Protein AF-A0AAW1TK36-F1 (afdb_monomer_lite)

InterPro domains:
  IPR015036 E3 ubiquitin-protein ligase NRDP1 [PF08941] (1-88)
  IPR037255 NRDP1, C-terminal [SSF160088] (1-88)

Organism: NCBI:txid420089

Foldseek 3Di:
DQLVLCVVVVNDPVQSVVQVVQADLVNFAQCRNDPVSCVVCVVVCVLFPWDDRPPFQKTWGACVRRVVDDPSHADPRTYIYHDPDDDD

Radius of gyration: 12.43 Å; chains: 1; bounding box: 31×26×29 Å

pLDDT: mean 95.45, std 2.51, range [81.19, 98.0]

Structure (mmCIF, N/CA/C/O backbone):
data_AF-A0AAW1TK36-F1
#
_entry.id   AF-A0AAW1TK36-F1
#
loop_
_atom_site.group_PDB
_atom_site.id
_atom_site.type_symbol
_atom_site.label_atom_id
_atom_site.label_alt_id
_atom_site.label_comp_id
_atom_site.label_asym_id
_atom_site.label_entity_id
_atom_site.label_seq_id
_atom_site.pdbx_PDB_ins_code
_atom_site.Cartn_x
_atom_site.Cartn_y
_atom_site.Cartn_z
_atom_site.occupancy
_atom_site.B_iso_or_equiv
_atom_site.auth_seq_id
_atom_site.auth_comp_id
_atom_site.auth_asym_id
_atom_site.auth_atom_id
_atom_site.pdbx_PDB_model_num
ATOM 1 N N . MET A 1 1 ? -0.106 -0.489 16.875 1.00 81.19 1 MET A N 1
ATOM 2 C CA . MET A 1 1 ? 0.543 -1.068 15.676 1.00 81.19 1 MET A CA 1
ATOM 3 C C . MET A 1 1 ? -0.531 -1.307 14.625 1.00 81.19 1 MET A C 1
ATOM 5 O O . MET A 1 1 ? -1.634 -1.657 15.022 1.00 81.19 1 MET A O 1
ATOM 9 N N . ILE A 1 2 ? -0.242 -1.035 13.349 1.00 94.06 2 ILE A N 1
ATOM 10 C CA . ILE A 1 2 ? -1.216 -0.747 12.270 1.00 94.06 2 ILE A CA 1
ATOM 11 C C . ILE A 1 2 ? -2.479 -1.620 12.282 1.00 94.06 2 ILE A C 1
ATOM 13 O O . ILE A 1 2 ? -3.575 -1.066 12.273 1.00 94.06 2 ILE A O 1
ATOM 17 N N . ARG A 1 3 ? -2.328 -2.947 12.396 1.00 95.81 3 ARG A N 1
ATOM 18 C CA . ARG A 1 3 ? -3.432 -3.919 12.452 1.00 95.81 3 ARG A CA 1
ATOM 19 C C . ARG A 1 3 ? -4.573 -3.483 13.375 1.00 95.81 3 ARG A C 1
ATOM 21 O O . ARG A 1 3 ? -5.707 -3.380 12.932 1.00 95.81 3 ARG A O 1
ATOM 28 N N . ARG A 1 4 ? -4.257 -3.158 14.634 1.00 96.31 4 ARG A N 1
ATOM 29 C CA . ARG A 1 4 ? -5.247 -2.741 15.640 1.00 96.31 4 ARG A CA 1
ATOM 30 C C 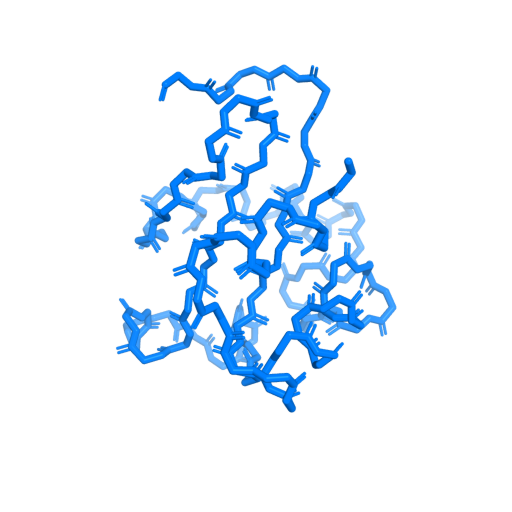. ARG A 1 4 ? -6.004 -1.482 15.213 1.00 96.31 4 ARG A C 1
ATOM 32 O O . ARG A 1 4 ? -7.213 -1.427 15.371 1.00 96.31 4 ARG A O 1
ATOM 39 N N . THR A 1 5 ? -5.301 -0.497 14.654 1.00 96.75 5 THR A N 1
ATOM 40 C CA . THR A 1 5 ? -5.918 0.755 14.196 1.00 96.75 5 THR A CA 1
ATOM 41 C C . THR A 1 5 ? -6.869 0.505 13.027 1.00 96.75 5 THR A C 1
ATOM 43 O O . THR A 1 5 ? -7.959 1.059 13.007 1.00 96.75 5 THR A O 1
ATOM 46 N N . LEU A 1 6 ? -6.505 -0.371 12.086 1.00 95.88 6 LEU A N 1
ATOM 47 C CA . LEU A 1 6 ? -7.397 -0.744 10.986 1.00 95.88 6 LEU A CA 1
ATOM 48 C C . LEU A 1 6 ? -8.610 -1.554 11.471 1.00 95.88 6 LEU A C 1
ATOM 50 O O . LEU A 1 6 ? -9.713 -1.334 10.980 1.00 95.88 6 LEU A O 1
ATOM 54 N N . THR A 1 7 ? -8.443 -2.436 12.462 1.00 97.06 7 THR A N 1
ATOM 55 C CA . THR A 1 7 ? -9.570 -3.124 13.117 1.00 97.06 7 THR A CA 1
ATOM 56 C C . THR A 1 7 ? -10.521 -2.132 13.788 1.00 97.06 7 THR A C 1
ATOM 58 O O . THR A 1 7 ? -11.727 -2.223 13.596 1.00 97.06 7 THR A O 1
ATOM 61 N N . GLU A 1 8 ? -9.990 -1.161 14.537 1.00 96.31 8 GLU A N 1
ATOM 62 C CA . GLU A 1 8 ? -10.774 -0.103 15.195 1.00 96.31 8 GLU A CA 1
ATOM 63 C C . GLU A 1 8 ? -11.513 0.791 14.180 1.00 96.31 8 GLU A C 1
ATOM 65 O O . GLU A 1 8 ? -12.576 1.320 14.488 1.00 96.31 8 GLU A O 1
ATOM 70 N N . MET A 1 9 ? -10.994 0.913 12.953 1.00 93.81 9 MET A N 1
ATOM 71 C CA . MET A 1 9 ? -11.656 1.589 11.830 1.00 93.81 9 MET A CA 1
ATOM 72 C C . MET A 1 9 ? -12.695 0.723 11.094 1.00 93.81 9 MET A C 1
ATOM 74 O O . MET A 1 9 ? -13.305 1.197 10.138 1.00 93.81 9 MET A O 1
ATOM 78 N N . GLY A 1 10 ? -12.896 -0.533 11.503 1.00 95.31 10 GLY A N 1
ATOM 79 C CA . GLY A 1 10 ? -13.869 -1.436 10.886 1.00 95.31 10 GLY A CA 1
ATOM 80 C C . GLY A 1 10 ? -13.377 -2.146 9.621 1.00 95.31 10 GLY A C 1
ATOM 81 O O . GLY A 1 10 ? -14.198 -2.560 8.806 1.00 95.31 10 GLY A O 1
ATOM 82 N N . CYS A 1 11 ? -12.060 -2.300 9.432 1.00 95.44 11 CYS A N 1
ATOM 83 C CA . CYS A 1 11 ? -11.523 -3.082 8.316 1.00 95.44 11 CYS A CA 1
ATOM 84 C C . CYS A 1 11 ? -12.001 -4.550 8.399 1.00 95.44 11 CYS A C 1
ATOM 86 O O . CYS A 1 11 ? -11.827 -5.172 9.456 1.00 95.44 11 CYS A O 1
ATOM 88 N N . PRO A 1 12 ? -12.573 -5.127 7.321 1.00 96.00 12 PRO A N 1
ATOM 89 C CA . PRO A 1 12 ? -13.001 -6.523 7.308 1.00 96.00 12 PRO A CA 1
ATOM 90 C C . PRO A 1 12 ? -11.837 -7.478 7.629 1.00 96.00 12 PRO A C 1
ATOM 92 O O . PRO A 1 12 ? -10.753 -7.289 7.081 1.00 96.00 12 PRO A O 1
ATOM 95 N N . 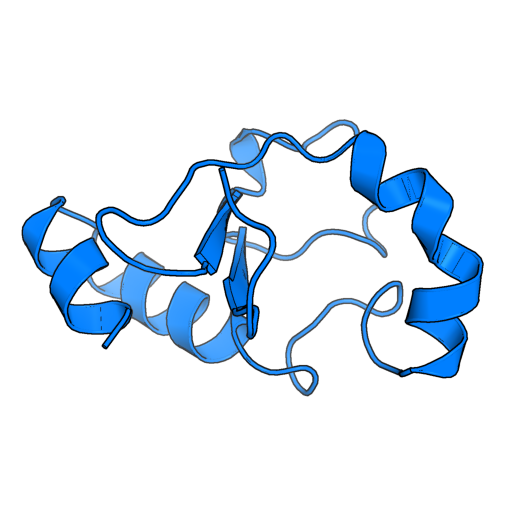PRO A 1 13 ? -12.031 -8.529 8.452 1.00 93.50 13 PRO A N 1
ATOM 96 C CA . PRO A 1 13 ? -10.926 -9.379 8.908 1.00 93.50 13 PRO A CA 1
ATOM 97 C C . PRO A 1 13 ? -10.097 -10.022 7.788 1.00 93.50 13 PRO A C 1
ATOM 99 O O . PRO A 1 13 ? -8.875 -9.993 7.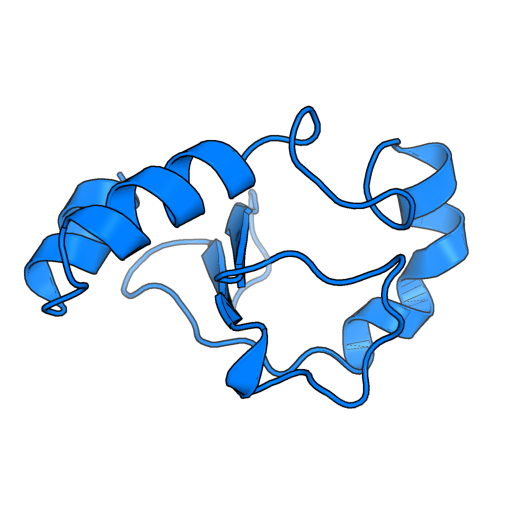856 1.00 93.50 13 PRO A O 1
ATOM 102 N N . HIS A 1 14 ? -10.745 -10.534 6.737 1.00 92.25 14 HIS A N 1
ATOM 103 C CA . HIS A 1 14 ? -10.052 -11.162 5.606 1.00 92.25 14 HIS A CA 1
ATOM 104 C C . HIS A 1 14 ? -9.185 -10.152 4.833 1.00 92.25 14 HIS A C 1
ATOM 106 O O . HIS A 1 14 ? -8.015 -10.410 4.589 1.00 92.25 14 HIS A O 1
ATOM 112 N N . ILE A 1 15 ? -9.715 -8.952 4.565 1.00 95.69 15 ILE A N 1
ATOM 113 C CA . ILE A 1 15 ? -8.956 -7.854 3.946 1.00 95.69 15 ILE A CA 1
ATOM 114 C C . ILE A 1 15 ? -7.812 -7.395 4.853 1.00 95.69 15 ILE A C 1
ATOM 116 O O . ILE A 1 15 ? -6.724 -7.084 4.379 1.00 95.69 15 ILE A O 1
ATOM 120 N N . LEU A 1 16 ? -8.043 -7.333 6.165 1.00 96.88 16 LEU A N 1
ATOM 121 C CA . LEU A 1 16 ? -7.028 -6.927 7.128 1.00 96.88 16 LEU A CA 1
ATOM 122 C C . LEU A 1 16 ? -5.824 -7.870 7.114 1.00 96.88 16 LEU A C 1
ATOM 124 O O . LEU A 1 16 ? -4.696 -7.386 7.174 1.00 96.88 16 LEU A O 1
ATOM 128 N N . ASP A 1 17 ? -6.049 -9.181 7.064 1.00 95.62 17 ASP A N 1
ATOM 129 C CA . ASP A 1 17 ? -4.960 -10.153 7.007 1.00 95.62 17 ASP A CA 1
ATOM 130 C C . ASP A 1 17 ? -4.129 -9.979 5.734 1.00 95.62 17 ASP A C 1
ATOM 132 O O . ASP A 1 17 ? -2.913 -9.796 5.841 1.00 95.62 17 ASP A O 1
ATOM 136 N N . ASP A 1 18 ? -4.778 -9.866 4.575 1.00 96.50 18 ASP A N 1
ATOM 137 C CA . ASP A 1 18 ? -4.100 -9.639 3.294 1.00 96.50 18 ASP A CA 1
ATOM 138 C C . ASP A 1 18 ? -3.316 -8.312 3.282 1.00 96.50 18 ASP A C 1
ATOM 140 O O . ASP A 1 18 ? -2.152 -8.257 2.885 1.00 96.50 18 ASP A O 1
ATOM 144 N N . LEU A 1 19 ? -3.902 -7.227 3.803 1.00 96.88 19 LEU A N 1
ATOM 145 C CA . LEU A 1 19 ? -3.222 -5.931 3.928 1.00 96.88 19 LEU A CA 1
ATOM 146 C C . LEU A 1 19 ? -1.999 -5.991 4.852 1.00 96.88 19 LEU A C 1
ATOM 148 O O . LEU A 1 19 ? -1.021 -5.270 4.637 1.00 96.88 19 LEU A O 1
ATOM 152 N N . MET A 1 20 ? -2.047 -6.811 5.905 1.00 96.06 20 MET A N 1
ATOM 153 C CA . MET A 1 20 ? -0.906 -7.011 6.798 1.00 96.06 20 MET A CA 1
ATOM 154 C C . MET A 1 20 ? 0.174 -7.885 6.159 1.00 96.06 20 MET A C 1
ATOM 156 O O . MET A 1 20 ? 1.347 -7.661 6.441 1.00 96.06 20 MET A O 1
ATOM 160 N N . GLU A 1 21 ? -0.158 -8.816 5.267 1.00 94.69 21 GLU A N 1
ATOM 161 C CA . GLU A 1 21 ? 0.852 -9.490 4.443 1.00 94.69 21 GLU A CA 1
ATOM 162 C C . GLU A 1 21 ? 1.514 -8.511 3.462 1.00 94.69 21 GLU A C 1
ATOM 164 O O . GLU A 1 21 ? 2.743 -8.463 3.355 1.00 94.69 21 GLU A O 1
ATOM 169 N N . ASN A 1 22 ? 0.710 -7.656 2.825 1.00 95.56 22 ASN A N 1
ATOM 170 C CA . ASN A 1 22 ? 1.139 -6.655 1.845 1.00 95.56 22 ASN A CA 1
ATOM 171 C C . ASN A 1 22 ? 1.845 -5.435 2.469 1.00 95.56 22 ASN A C 1
ATOM 173 O O . ASN A 1 22 ? 2.149 -4.464 1.775 1.00 95.56 22 ASN A O 1
ATOM 177 N N . CYS A 1 23 ? 2.135 -5.452 3.774 1.00 94.38 23 CYS A N 1
ATOM 178 C CA . CYS A 1 23 ? 2.915 -4.397 4.427 1.00 94.38 23 CYS A CA 1
ATOM 179 C C . CYS A 1 23 ? 4.437 -4.593 4.322 1.00 94.38 23 CYS A C 1
ATOM 181 O O . CYS A 1 23 ? 5.201 -3.697 4.684 1.00 94.38 23 CYS A O 1
ATOM 183 N N . HIS A 1 24 ? 4.883 -5.755 3.835 1.00 93.31 24 HIS A N 1
ATOM 184 C CA . HIS A 1 24 ? 6.294 -6.107 3.720 1.00 93.31 24 HIS A CA 1
ATOM 185 C C . HIS A 1 24 ? 6.705 -6.247 2.253 1.00 93.31 24 HIS A C 1
ATOM 187 O O . HIS A 1 24 ? 5.998 -6.857 1.456 1.00 93.31 24 HIS A O 1
ATOM 193 N N . GLU A 1 25 ? 7.924 -5.813 1.924 1.00 91.44 25 GLU A N 1
ATOM 194 C CA . GLU A 1 25 ? 8.474 -5.858 0.558 1.00 91.44 25 GLU A CA 1
ATOM 195 C C . GLU A 1 25 ? 8.471 -7.244 -0.111 1.00 91.44 25 GLU A C 1
ATOM 197 O O . GLU A 1 25 ? 8.500 -7.329 -1.332 1.00 91.44 25 GLU A O 1
ATOM 202 N N . ARG A 1 26 ? 8.364 -8.338 0.660 1.00 92.00 26 ARG A N 1
ATOM 203 C CA . ARG A 1 26 ? 8.261 -9.708 0.130 1.00 92.00 26 ARG A CA 1
ATOM 204 C C . ARG A 1 26 ? 6.942 -9.964 -0.601 1.00 92.00 26 ARG A C 1
ATOM 206 O O . ARG A 1 26 ? 6.853 -10.915 -1.368 1.00 92.00 26 ARG A O 1
ATOM 213 N N . ARG A 1 27 ? 5.918 -9.163 -0.306 1.00 94.44 27 ARG A N 1
ATOM 214 C CA . ARG A 1 27 ? 4.575 -9.228 -0.896 1.00 94.44 27 ARG A CA 1
ATOM 215 C C . ARG A 1 27 ? 4.257 -7.987 -1.724 1.00 94.44 27 ARG A C 1
ATOM 217 O O . ARG A 1 27 ? 3.162 -7.872 -2.257 1.00 94.44 27 ARG A O 1
ATOM 224 N N . TRP A 1 28 ? 5.202 -7.055 -1.830 1.00 95.75 28 TRP A N 1
ATOM 225 C CA . TRP A 1 28 ? 5.031 -5.881 -2.667 1.00 95.75 28 TRP A CA 1
ATOM 226 C C . TRP A 1 28 ? 5.145 -6.246 -4.149 1.00 95.75 28 TRP A C 1
ATOM 228 O O . TRP A 1 28 ? 5.903 -7.154 -4.502 1.00 95.75 28 TRP A O 1
ATOM 238 N N . PRO A 1 29 ? 4.409 -5.538 -5.018 1.00 96.62 29 PRO A N 1
ATOM 239 C CA . PRO A 1 29 ? 4.451 -5.779 -6.447 1.00 96.62 29 PRO A CA 1
ATOM 240 C C . PRO A 1 29 ? 5.832 -5.412 -7.024 1.00 96.62 29 PRO A C 1
ATOM 242 O O . PRO A 1 29 ? 6.625 -4.721 -6.366 1.00 96.62 29 PRO A O 1
ATOM 245 N N . PRO A 1 30 ? 6.164 -5.886 -8.240 1.00 96.44 30 PRO A N 1
ATOM 246 C CA . PRO A 1 30 ? 7.503 -5.756 -8.818 1.00 96.44 30 PRO A CA 1
ATOM 247 C C . PRO A 1 30 ? 8.064 -4.330 -8.811 1.00 96.44 30 PRO A C 1
ATOM 249 O O . PRO A 1 30 ? 9.247 -4.147 -8.540 1.00 96.44 30 PRO A O 1
ATOM 252 N N . GLY A 1 31 ? 7.221 -3.319 -9.015 1.00 95.88 31 GLY A N 1
ATOM 253 C CA . GLY A 1 31 ? 7.561 -1.898 -9.008 1.00 95.88 31 GLY A CA 1
ATOM 254 C C . GLY A 1 31 ? 7.961 -1.330 -7.641 1.00 95.88 31 GLY A C 1
ATOM 255 O O . GLY A 1 31 ? 8.420 -0.190 -7.564 1.00 95.88 31 GLY A O 1
ATOM 256 N N . LEU A 1 32 ? 7.839 -2.115 -6.566 1.00 95.69 32 LEU A N 1
ATOM 257 C CA . LEU A 1 32 ? 8.168 -1.731 -5.191 1.00 95.69 32 LEU A CA 1
ATOM 258 C C . LEU A 1 32 ? 9.141 -2.703 -4.497 1.00 95.69 32 LEU A C 1
ATOM 260 O O . LEU A 1 32 ? 9.613 -2.409 -3.396 1.00 95.69 32 LEU A O 1
ATOM 264 N N . CYS A 1 33 ? 9.459 -3.850 -5.101 1.00 92.75 33 CYS A N 1
ATOM 265 C CA . CYS A 1 33 ? 10.061 -4.996 -4.408 1.00 92.75 33 CYS A CA 1
ATOM 266 C C . CYS A 1 33 ? 11.503 -4.789 -3.904 1.00 92.75 33 CYS A C 1
ATOM 268 O O . CYS A 1 33 ? 11.933 -5.488 -2.989 1.00 92.75 33 CYS A O 1
ATOM 270 N N . SER A 1 34 ? 12.253 -3.827 -4.454 1.00 93.25 34 SER A N 1
ATOM 271 C CA . SER A 1 34 ? 13.654 -3.573 -4.092 1.00 93.25 34 SER A CA 1
ATOM 272 C C . SER A 1 34 ? 13.939 -2.087 -3.877 1.00 93.25 34 SER A C 1
ATOM 274 O O . SER A 1 34 ? 13.215 -1.226 -4.375 1.00 93.25 34 SER A O 1
ATOM 276 N N . LEU A 1 35 ? 15.015 -1.759 -3.152 1.00 93.69 35 LEU A N 1
ATOM 277 C CA . LEU A 1 35 ? 15.438 -0.365 -2.970 1.00 93.69 35 LEU A CA 1
ATOM 278 C C . LEU A 1 35 ? 15.728 0.327 -4.309 1.00 93.69 35 LEU A C 1
ATOM 280 O O . LEU A 1 35 ? 15.306 1.464 -4.500 1.00 93.69 35 LEU A O 1
ATOM 284 N N . GLU A 1 36 ? 16.418 -0.361 -5.219 1.00 96.38 36 GLU A N 1
ATOM 285 C CA . GLU A 1 36 ? 16.750 0.152 -6.550 1.00 96.38 36 GLU A CA 1
ATOM 286 C C . GLU A 1 36 ? 15.480 0.461 -7.346 1.00 96.38 36 GLU A C 1
ATOM 288 O O . GLU A 1 36 ? 15.294 1.591 -7.803 1.00 96.38 36 GLU A O 1
ATOM 293 N N . THR A 1 37 ? 14.547 -0.496 -7.419 1.00 96.12 37 THR A N 1
ATOM 294 C CA . THR A 1 37 ? 13.253 -0.278 -8.075 1.00 96.12 37 THR A CA 1
ATOM 295 C C . THR A 1 37 ? 12.537 0.912 -7.451 1.00 96.12 37 THR A C 1
ATOM 297 O O . THR A 1 37 ? 12.006 1.767 -8.160 1.00 96.12 37 THR A O 1
ATOM 300 N N . ARG A 1 38 ? 12.581 1.025 -6.116 1.00 95.75 38 ARG A N 1
ATOM 301 C CA . ARG A 1 38 ? 11.886 2.104 -5.427 1.00 95.75 38 ARG A CA 1
ATOM 302 C C . ARG A 1 38 ? 12.466 3.485 -5.706 1.00 95.75 38 ARG A C 1
ATOM 304 O O . ARG A 1 38 ? 11.719 4.461 -5.715 1.00 95.75 38 ARG A O 1
ATOM 311 N N . GLN A 1 39 ? 13.774 3.573 -5.919 1.00 95.62 39 GLN A N 1
ATOM 312 C CA . GLN A 1 39 ? 14.438 4.811 -6.319 1.00 95.62 39 GLN A CA 1
ATOM 313 C C . GLN A 1 39 ? 14.077 5.186 -7.759 1.00 95.62 39 GLN A C 1
ATOM 315 O O . GLN A 1 39 ? 13.732 6.342 -8.008 1.00 95.62 39 GLN A O 1
ATOM 320 N N . ASN A 1 40 ? 14.066 4.209 -8.670 1.00 96.69 40 ASN A N 1
ATOM 321 C CA . ASN A 1 40 ? 13.705 4.410 -10.076 1.00 96.69 40 ASN A CA 1
ATOM 322 C C . ASN A 1 40 ? 12.240 4.846 -10.241 1.00 96.69 40 ASN A C 1
ATOM 324 O O . ASN A 1 40 ? 11.937 5.740 -11.030 1.00 96.69 40 ASN A O 1
ATOM 328 N N . ASN A 1 41 ? 11.339 4.282 -9.434 1.00 96.56 41 ASN A N 1
ATOM 329 C CA . ASN A 1 41 ? 9.904 4.557 -9.493 1.00 96.56 41 ASN A CA 1
ATOM 330 C C . ASN A 1 41 ? 9.445 5.717 -8.606 1.00 96.56 41 ASN A C 1
ATOM 332 O O . ASN A 1 41 ? 8.253 6.015 -8.571 1.00 96.56 41 ASN A O 1
ATOM 336 N N . ARG A 1 42 ? 10.359 6.421 -7.924 1.00 95.06 42 ARG A N 1
ATOM 337 C CA . ARG A 1 42 ? 10.019 7.435 -6.911 1.00 95.06 42 ARG A CA 1
ATOM 338 C C . ARG A 1 42 ? 8.988 8.466 -7.378 1.00 95.06 42 ARG A C 1
ATOM 340 O O . ARG A 1 42 ? 8.101 8.815 -6.609 1.00 95.06 42 ARG A O 1
ATOM 347 N N . ARG A 1 43 ? 9.097 8.943 -8.624 1.00 96.19 43 ARG A N 1
ATOM 348 C CA . ARG A 1 43 ? 8.165 9.936 -9.194 1.00 96.19 43 ARG A CA 1
ATOM 349 C C . ARG A 1 43 ? 6.750 9.388 -9.376 1.00 96.19 43 ARG A C 1
ATOM 351 O O . ARG A 1 43 ? 5.795 10.143 -9.301 1.00 96.19 43 ARG A O 1
ATOM 358 N N . GLN A 1 44 ? 6.605 8.084 -9.603 1.00 95.38 44 GLN A N 1
ATOM 359 C CA . GLN A 1 44 ? 5.294 7.466 -9.799 1.00 95.38 44 GLN A CA 1
ATOM 360 C C . GLN A 1 44 ? 4.466 7.448 -8.509 1.00 95.38 44 GLN A C 1
ATOM 362 O O . GLN A 1 44 ? 3.243 7.427 -8.575 1.00 95.38 44 GLN A O 1
ATOM 367 N N . TYR A 1 45 ? 5.109 7.481 -7.337 1.00 94.31 45 TYR A N 1
ATOM 368 C CA . TYR A 1 45 ? 4.410 7.403 -6.051 1.00 94.31 45 TYR A CA 1
ATOM 369 C C . TYR A 1 45 ? 3.540 8.617 -5.755 1.00 94.31 45 TYR A C 1
ATOM 371 O O . TYR A 1 45 ? 2.589 8.504 -4.990 1.00 94.31 45 TYR A O 1
ATOM 379 N N . GLU A 1 46 ? 3.837 9.755 -6.383 1.00 94.06 46 GLU A N 1
ATOM 380 C CA . GLU A 1 46 ? 3.022 10.970 -6.295 1.00 94.06 46 GLU A CA 1
ATOM 381 C C . GLU A 1 46 ? 1.613 10.757 -6.877 1.00 94.06 46 GLU A C 1
ATOM 383 O O . GLU A 1 46 ? 0.687 11.476 -6.515 1.00 94.06 46 GLU A O 1
ATOM 388 N N . ASN A 1 47 ? 1.429 9.733 -7.720 1.00 96.75 47 ASN A N 1
ATOM 389 C CA . ASN A 1 47 ? 0.143 9.390 -8.327 1.00 96.75 47 ASN A CA 1
ATOM 390 C C . ASN A 1 47 ? -0.715 8.445 -7.465 1.00 96.75 47 ASN A C 1
ATOM 392 O O . ASN A 1 47 ? -1.848 8.138 -7.849 1.00 96.75 47 ASN A O 1
ATOM 396 N N . TYR A 1 48 ? -0.206 7.961 -6.324 1.00 97.75 48 TYR A N 1
ATOM 397 C CA . TYR A 1 48 ? -0.998 7.118 -5.431 1.00 97.75 48 TYR A CA 1
ATOM 398 C C . TYR A 1 48 ? -2.049 7.927 -4.677 1.00 97.75 48 TYR A C 1
ATOM 400 O O . TYR A 1 48 ? -1.745 8.871 -3.946 1.00 97.75 48 TYR A O 1
ATOM 408 N N . LEU A 1 49 ? -3.287 7.447 -4.731 1.00 97.94 49 LEU A N 1
ATOM 409 C CA . LEU A 1 49 ? -4.342 7.848 -3.816 1.00 97.94 49 LEU A CA 1
ATOM 410 C C . LEU A 1 49 ? -4.145 7.122 -2.482 1.00 97.94 49 LEU A C 1
ATOM 412 O O . LEU A 1 49 ? -4.461 5.940 -2.321 1.00 97.94 49 LEU A O 1
ATOM 416 N N . CYS A 1 50 ? -3.586 7.862 -1.525 1.00 97.25 50 CYS A N 1
ATOM 417 C CA . CYS A 1 50 ? -3.235 7.378 -0.196 1.00 97.25 50 CYS A CA 1
ATOM 418 C C . CYS A 1 50 ? -4.290 7.770 0.844 1.00 97.25 50 CYS A C 1
ATOM 420 O O . CYS A 1 50 ? -4.713 8.923 0.923 1.00 97.25 50 CYS A O 1
ATOM 422 N N . LYS A 1 51 ? -4.648 6.831 1.723 1.00 96.19 51 LYS A N 1
ATOM 423 C CA . LYS A 1 51 ? -5.436 7.092 2.935 1.00 96.19 51 LYS A CA 1
ATOM 424 C C . LYS A 1 51 ? -4.537 6.966 4.156 1.00 96.19 51 LYS A C 1
ATOM 426 O O . LYS A 1 51 ? -3.904 5.935 4.369 1.00 96.19 51 LYS A O 1
ATOM 431 N N . ARG A 1 52 ? -4.473 8.001 4.987 1.00 96.12 52 ARG A N 1
ATOM 432 C CA . ARG A 1 52 ? -3.640 7.983 6.195 1.00 96.12 52 ARG A CA 1
ATOM 433 C C . ARG A 1 52 ? -4.182 6.999 7.230 1.00 96.12 52 ARG A C 1
ATOM 435 O O . ARG A 1 52 ? -5.382 6.968 7.492 1.00 96.12 52 ARG A O 1
ATOM 442 N N . VAL A 1 53 ? -3.287 6.259 7.886 1.00 96.38 53 VAL A N 1
ATOM 443 C CA . VAL A 1 53 ? -3.640 5.466 9.070 1.00 96.38 53 VAL A CA 1
ATOM 444 C C . VAL A 1 53 ? -3.620 6.378 10.311 1.00 96.38 53 VAL A C 1
ATOM 446 O O . VAL A 1 53 ? -2.566 6.933 10.638 1.00 96.38 53 V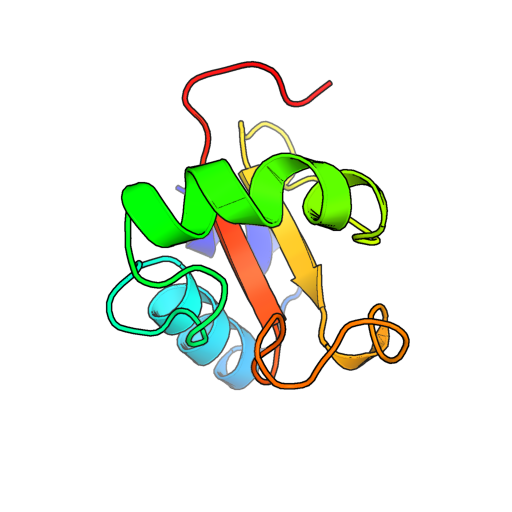AL A O 1
ATOM 449 N N . PRO A 1 54 ? -4.7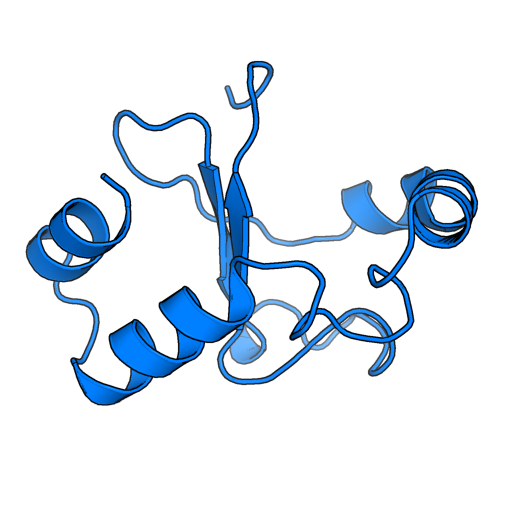40 6.543 11.042 1.00 95.31 54 PRO A N 1
ATOM 450 C CA . PRO A 1 54 ? -4.841 7.496 12.145 1.00 95.31 54 PRO A CA 1
ATOM 451 C C . PRO A 1 54 ? -3.775 7.325 13.236 1.00 95.31 54 PRO A C 1
ATOM 453 O O . PRO A 1 54 ? -3.569 6.246 13.805 1.00 95.31 54 PRO A O 1
ATOM 456 N N . GLY A 1 55 ? -3.084 8.426 13.547 1.00 94.94 55 GLY A N 1
ATOM 457 C CA . GLY A 1 55 ? -2.041 8.465 14.574 1.00 94.94 55 GLY A CA 1
ATOM 458 C C . GLY A 1 55 ? -0.858 7.535 14.286 1.00 94.94 55 GLY A C 1
ATOM 459 O O . GLY A 1 55 ? -0.262 7.002 15.228 1.00 94.94 55 GLY A O 1
ATOM 460 N N . LYS A 1 56 ? -0.568 7.250 13.010 1.00 96.06 56 LYS A N 1
ATOM 461 C CA . LYS A 1 56 ? 0.568 6.435 12.559 1.00 96.06 56 LYS A CA 1
ATOM 462 C C . LYS A 1 56 ? 1.284 7.133 11.405 1.00 96.06 56 LYS A C 1
ATOM 464 O O . LYS A 1 56 ? 0.664 7.833 10.611 1.00 96.06 56 LYS A O 1
ATOM 469 N N . GLN A 1 57 ? 2.588 6.896 11.298 1.00 96.81 57 GLN A N 1
ATOM 470 C CA . GLN A 1 57 ? 3.369 7.216 10.103 1.00 96.81 57 GLN A CA 1
ATOM 471 C C . GLN A 1 57 ? 3.184 6.086 9.087 1.00 96.81 57 GLN A C 1
ATOM 473 O O . GLN A 1 57 ? 4.062 5.255 8.880 1.00 96.81 57 GLN A O 1
ATOM 478 N N . ALA A 1 58 ? 1.971 5.977 8.554 1.00 97.12 58 ALA A N 1
ATOM 479 C CA . ALA A 1 58 ? 1.622 4.948 7.592 1.00 97.12 58 ALA A CA 1
ATOM 480 C C . ALA A 1 58 ? 0.448 5.381 6.721 1.00 97.12 58 ALA A C 1
ATOM 482 O O . ALA A 1 58 ? -0.426 6.138 7.160 1.00 97.12 58 ALA A O 1
ATOM 483 N N . VAL A 1 59 ? 0.410 4.835 5.513 1.00 97.25 59 VAL A N 1
ATOM 484 C CA . VAL A 1 59 ? -0.691 5.010 4.568 1.00 97.25 59 VAL A CA 1
ATOM 485 C C . VAL A 1 59 ? -1.200 3.658 4.088 1.00 97.25 59 VAL A C 1
ATOM 487 O O . VAL A 1 59 ? -0.459 2.676 4.021 1.00 97.25 59 VAL A O 1
ATOM 490 N N . LEU A 1 60 ? -2.482 3.642 3.763 1.00 97.06 60 LEU A N 1
ATOM 491 C CA . LEU A 1 60 ? -3.186 2.587 3.065 1.00 97.06 60 LEU A CA 1
ATOM 492 C C . LEU A 1 60 ? -3.377 3.027 1.611 1.00 97.06 60 LEU A C 1
ATOM 494 O O . LEU A 1 60 ? -3.849 4.137 1.361 1.00 97.06 60 LEU A O 1
ATOM 498 N N . VAL A 1 61 ? -3.039 2.154 0.670 1.00 97.62 61 VAL A N 1
ATOM 499 C CA . VAL A 1 61 ? -3.247 2.366 -0.767 1.00 97.62 61 VAL A CA 1
ATOM 500 C C . VAL A 1 61 ? -4.108 1.218 -1.267 1.00 97.62 61 VAL A C 1
ATOM 502 O O . VAL A 1 61 ? -3.626 0.099 -1.417 1.00 97.62 61 VAL A O 1
ATOM 505 N N . LEU A 1 62 ? -5.405 1.468 -1.438 1.00 97.62 62 LEU A N 1
ATOM 506 C CA . LEU A 1 62 ? -6.363 0.441 -1.850 1.00 97.62 62 LEU A CA 1
ATOM 507 C C . LEU A 1 62 ? -6.351 0.284 -3.368 1.00 97.62 62 LEU A C 1
ATOM 509 O O . LEU A 1 62 ? -6.378 1.287 -4.081 1.00 97.62 62 LEU A O 1
ATOM 513 N N . ALA A 1 63 ? -6.346 -0.959 -3.853 1.00 97.62 63 ALA A N 1
ATOM 514 C CA . ALA A 1 63 ? -6.333 -1.262 -5.286 1.00 97.62 63 ALA A CA 1
ATOM 515 C C . ALA A 1 63 ? -7.552 -0.677 -6.011 1.00 97.62 63 ALA A C 1
ATOM 517 O O . ALA A 1 63 ? -7.404 -0.022 -7.042 1.00 97.62 63 ALA A O 1
ATOM 518 N N . CYS A 1 64 ? -8.738 -0.783 -5.406 1.00 96.62 64 CYS A N 1
ATOM 519 C CA . CYS A 1 64 ? -9.973 -0.220 -5.953 1.00 96.62 64 CYS A CA 1
ATOM 520 C C . CYS A 1 64 ? -9.953 1.312 -6.112 1.00 96.62 64 CYS A C 1
ATOM 522 O O . CYS A 1 64 ? -10.612 1.835 -7.008 1.00 96.62 64 CYS A O 1
ATOM 524 N N . ASP A 1 65 ? -9.172 2.021 -5.292 1.00 97.75 65 ASP A N 1
ATOM 525 C CA . ASP A 1 65 ? -8.994 3.474 -5.377 1.00 97.75 65 ASP A CA 1
ATOM 526 C C . ASP A 1 65 ? -7.807 3.865 -6.277 1.00 97.75 65 ASP A C 1
ATOM 528 O O . ASP A 1 65 ? -7.572 5.046 -6.491 1.00 97.75 65 ASP A O 1
ATOM 532 N N . ASN A 1 66 ? -7.019 2.906 -6.773 1.00 98.00 66 ASN A N 1
ATOM 533 C CA . ASN A 1 66 ? -5.768 3.153 -7.499 1.00 98.00 66 ASN A CA 1
ATOM 534 C C . ASN A 1 66 ? -5.713 2.422 -8.848 1.00 98.00 66 ASN A C 1
ATOM 536 O O . ASN A 1 66 ? -4.644 2.028 -9.305 1.00 98.00 66 ASN A O 1
ATOM 540 N N . THR A 1 67 ? -6.861 2.263 -9.507 1.00 96.81 67 THR A N 1
ATOM 541 C CA . THR A 1 67 ? -6.979 1.565 -10.803 1.00 96.81 67 THR A CA 1
ATOM 542 C C . THR A 1 67 ? -6.190 2.222 -11.941 1.00 96.81 67 THR A C 1
ATOM 544 O O . THR A 1 67 ? -5.910 1.572 -12.943 1.00 96.81 67 THR A O 1
ATOM 547 N N . GLN A 1 68 ? -5.804 3.495 -11.794 1.00 96.38 68 GLN A N 1
ATOM 548 C CA . GLN A 1 68 ? -4.919 4.198 -12.727 1.00 96.38 68 GLN A CA 1
ATOM 549 C C . GLN A 1 68 ? -3.449 3.762 -12.636 1.00 96.38 68 GLN A C 1
ATOM 551 O O . GLN A 1 68 ? -2.667 4.061 -13.538 1.00 96.38 68 GLN A O 1
ATOM 556 N N . MET A 1 69 ? -3.047 3.132 -11.530 1.00 97.62 69 MET A N 1
ATOM 557 C CA . MET A 1 69 ? -1.678 2.667 -11.335 1.00 97.62 69 MET A CA 1
ATOM 558 C C . MET A 1 69 ? -1.451 1.367 -12.111 1.00 97.62 69 MET A C 1
ATOM 560 O O . MET A 1 69 ? -2.358 0.549 -12.240 1.00 97.62 69 MET A O 1
ATOM 564 N N . GLY A 1 70 ? -0.232 1.171 -12.618 1.00 95.75 70 GLY A N 1
ATOM 565 C CA . GLY A 1 70 ? 0.139 -0.059 -13.320 1.00 95.75 70 GLY A CA 1
ATOM 566 C C . GLY A 1 70 ? 0.025 -1.303 -12.433 1.00 95.75 70 GLY A C 1
ATOM 567 O O . GLY A 1 70 ? 0.170 -1.229 -11.211 1.00 95.75 70 GLY A O 1
ATOM 568 N N . GLU A 1 71 ? -0.198 -2.465 -13.051 1.00 94.56 71 GLU A N 1
ATOM 569 C CA . GLU A 1 71 ? -0.264 -3.759 -12.348 1.00 94.56 71 GLU A CA 1
ATOM 570 C C . GLU A 1 71 ? 1.048 -4.107 -11.624 1.00 94.56 71 GLU A C 1
ATOM 572 O O . GLU A 1 71 ? 1.053 -4.838 -10.640 1.00 94.56 71 GLU A O 1
ATOM 577 N N . ASP A 1 72 ? 2.174 -3.551 -12.072 1.00 96.19 72 ASP A N 1
ATOM 578 C CA . ASP A 1 72 ? 3.474 -3.677 -11.416 1.00 96.19 72 ASP A CA 1
ATOM 579 C C . ASP A 1 72 ? 3.603 -2.805 -10.157 1.00 96.19 72 ASP A C 1
ATOM 581 O O . ASP A 1 72 ? 4.529 -2.994 -9.370 1.00 96.19 72 ASP A O 1
ATOM 585 N N . MET A 1 73 ? 2.676 -1.874 -9.943 1.00 97.06 73 MET A N 1
ATOM 586 C CA . MET A 1 73 ? 2.668 -0.923 -8.833 1.00 97.06 73 MET A CA 1
ATOM 587 C C . MET A 1 73 ? 1.589 -1.253 -7.793 1.00 97.06 73 MET A C 1
ATOM 589 O O . MET A 1 73 ? 1.707 -0.839 -6.642 1.00 97.06 73 MET A O 1
ATOM 593 N N . MET A 1 74 ? 0.580 -2.055 -8.144 1.00 97.00 74 MET A N 1
ATOM 594 C CA . MET A 1 74 ? -0.527 -2.414 -7.254 1.00 97.00 74 MET A CA 1
ATOM 595 C C . MET A 1 74 ? -0.643 -3.915 -6.996 1.00 97.00 74 MET A C 1
ATOM 597 O O . MET A 1 74 ? -0.186 -4.753 -7.762 1.00 97.00 74 MET A O 1
ATOM 601 N N . VAL A 1 75 ? -1.278 -4.251 -5.877 1.00 96.69 75 VAL A N 1
ATOM 602 C CA . VAL A 1 75 ? -1.645 -5.619 -5.506 1.00 96.69 75 VAL A CA 1
ATOM 603 C C . VAL A 1 75 ? -2.971 -5.579 -4.753 1.00 96.69 75 VAL A C 1
ATOM 605 O O . VAL A 1 75 ? -3.224 -4.636 -4.002 1.00 96.69 75 VAL A O 1
ATOM 608 N N . GLU A 1 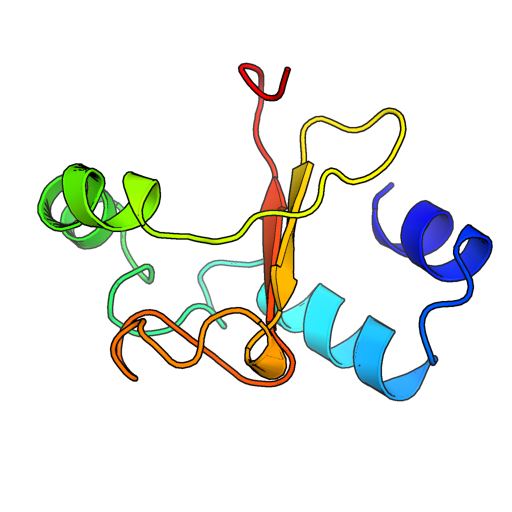76 ? -3.819 -6.584 -4.955 1.00 96.19 76 GLU A N 1
ATOM 609 C CA . GLU A 1 76 ? -5.079 -6.735 -4.220 1.00 96.19 76 GLU A CA 1
ATOM 610 C C . GLU A 1 76 ? -4.833 -7.233 -2.780 1.00 96.19 76 GLU A C 1
ATOM 612 O O . GLU A 1 76 ? -3.907 -8.018 -2.551 1.00 96.19 76 GLU A O 1
ATOM 617 N N . PRO A 1 77 ? -5.639 -6.804 -1.788 1.00 96.94 77 PRO A N 1
ATOM 618 C CA . PRO A 1 77 ? -6.660 -5.744 -1.851 1.00 96.94 77 PRO A CA 1
ATOM 619 C C . PRO A 1 77 ? -6.070 -4.319 -1.786 1.00 96.94 77 PRO A C 1
ATOM 621 O O . PRO A 1 77 ? -6.769 -3.308 -1.912 1.00 96.94 77 PRO A O 1
ATOM 624 N N . GLY A 1 78 ? -4.769 -4.224 -1.535 1.00 97.31 78 GLY A N 1
ATOM 625 C CA . GLY A 1 78 ? -4.030 -2.979 -1.437 1.00 97.31 78 GLY A CA 1
ATOM 626 C C . GLY A 1 78 ? -2.693 -3.163 -0.732 1.00 97.31 78 GLY A C 1
ATOM 627 O O . GLY A 1 78 ? -2.273 -4.274 -0.405 1.00 97.31 78 GLY A O 1
ATOM 628 N N . LEU A 1 79 ? -2.049 -2.037 -0.453 1.00 97.00 79 LEU A N 1
ATOM 629 C CA . LEU A 1 79 ? -0.758 -1.941 0.214 1.00 97.00 79 LEU A CA 1
ATOM 630 C C . LEU A 1 79 ? -0.885 -1.171 1.525 1.00 97.00 79 LEU A C 1
ATOM 632 O O . LEU A 1 79 ? -1.656 -0.214 1.641 1.00 97.00 79 LEU A O 1
ATOM 636 N N . VAL A 1 80 ? -0.045 -1.534 2.490 1.00 97.12 80 VAL A N 1
ATOM 637 C CA . VAL A 1 80 ? 0.203 -0.732 3.689 1.00 97.12 80 VAL A CA 1
ATOM 638 C C . VAL A 1 80 ? 1.666 -0.322 3.686 1.00 97.12 80 VAL A C 1
ATOM 640 O O . VAL A 1 80 ? 2.553 -1.165 3.785 1.00 97.12 80 VAL A O 1
ATOM 643 N N . MET A 1 81 ? 1.932 0.977 3.598 1.00 96.12 81 MET A N 1
ATOM 644 C CA . MET A 1 81 ? 3.293 1.513 3.617 1.00 96.12 81 MET A CA 1
ATOM 645 C C . MET A 1 81 ? 3.543 2.238 4.936 1.00 96.12 81 MET A C 1
ATOM 647 O O . MET A 1 81 ? 2.764 3.107 5.328 1.00 96.12 81 MET A O 1
ATOM 651 N N . ILE A 1 82 ? 4.618 1.862 5.631 1.00 95.56 82 ILE A N 1
ATOM 652 C CA . ILE A 1 82 ? 5.002 2.406 6.937 1.00 95.56 82 ILE A CA 1
ATOM 653 C C . ILE A 1 82 ? 6.279 3.225 6.766 1.00 95.56 82 ILE A C 1
ATOM 655 O O . ILE A 1 82 ? 7.243 2.773 6.153 1.00 95.56 82 ILE A O 1
ATOM 659 N N . PHE A 1 83 ? 6.285 4.420 7.343 1.00 95.31 83 PHE A N 1
ATOM 660 C CA . PHE A 1 83 ? 7.361 5.393 7.231 1.00 95.31 83 PHE A CA 1
ATOM 661 C C . PHE A 1 83 ? 7.921 5.721 8.612 1.00 95.31 83 PHE A C 1
ATOM 663 O O . PHE A 1 83 ? 7.235 5.614 9.628 1.00 95.31 83 PHE A O 1
ATOM 670 N N . ALA A 1 84 ? 9.179 6.156 8.650 1.00 95.00 84 ALA A N 1
ATOM 671 C CA . ALA A 1 84 ? 9.764 6.690 9.875 1.00 95.00 84 ALA A CA 1
ATOM 672 C C . ALA A 1 84 ? 9.196 8.083 10.213 1.00 95.00 84 ALA A C 1
ATOM 674 O O . ALA A 1 84 ? 8.999 8.404 11.382 1.00 95.00 84 ALA A O 1
ATOM 675 N N . HIS A 1 85 ? 8.943 8.903 9.191 1.00 94.44 85 HIS A N 1
ATOM 676 C CA . HIS A 1 85 ? 8.423 10.270 9.271 1.00 94.44 85 HIS A CA 1
ATOM 677 C C . HIS A 1 85 ? 7.881 10.702 7.893 1.00 94.44 85 HIS A C 1
ATOM 679 O O . HIS A 1 85 ? 8.058 9.979 6.911 1.00 94.44 85 HIS A O 1
ATOM 685 N N . GLY A 1 86 ? 7.273 11.891 7.810 1.00 91.88 86 GLY A N 1
ATOM 686 C CA . GLY A 1 86 ? 6.880 12.533 6.547 1.00 91.88 86 GLY A CA 1
ATOM 687 C C . GLY A 1 86 ? 5.430 12.314 6.105 1.00 91.88 86 GLY A C 1
ATOM 688 O O . GLY A 1 86 ? 5.051 12.815 5.054 1.00 91.88 86 GLY A O 1
ATOM 689 N N . ILE A 1 87 ? 4.612 11.597 6.886 1.00 91.69 87 ILE A N 1
ATOM 690 C CA . ILE A 1 87 ? 3.164 11.514 6.651 1.00 91.69 87 ILE A CA 1
ATOM 691 C C . ILE A 1 87 ? 2.455 12.619 7.437 1.00 91.69 87 ILE A C 1
ATOM 693 O O . ILE A 1 87 ? 2.327 12.530 8.671 1.00 91.69 87 ILE A O 1
ATOM 697 N N . GLU A 1 88 ? 1.984 13.625 6.700 1.00 83.31 88 GLU A N 1
ATOM 698 C CA . GLU A 1 88 ? 1.277 14.815 7.193 1.00 83.31 88 GLU A CA 1
ATOM 699 C C . GLU A 1 88 ? -0.246 14.688 7.086 1.00 83.31 88 GLU A C 1
ATOM 701 O O . GLU A 1 88 ? -0.752 14.105 6.102 1.00 83.31 88 GLU A O 1
#

Secondary structure (DSSP, 8-state):
-HHHHHHHTT--HHHHHHHHHTTSTTSS-GGGSSHHHHHHTGGGGGG---EEPTTSSEEEEEGGG-TTS-TTT--SSEEEEE-SS---

Sequence (88 aa):
MIRRTLTEMGCPPHILDDLMENCHERRWPPGLCSLETRQNNRRQYENYLCKRVPGKQAVLVLACDNTQMGEDMMVEPGLVMIFAHGIE